Protein AF-A0A0R1UG03-F1 (afdb_monomer)

pLDDT: mean 84.04, std 8.56, range [53.19, 93.12]

Sequence (57 aa):
MVEMKRQGKTQAELADLIKVNRSTFNQKLNRINGKDFYYSEASLIAKALHMQVSDFS

Mean predicted aligned error: 4.46 Å

Solvent-accessible surface area (backbone atoms only — not comparable to full-atom values): 3377 Å² total; per-residue (Å²): 113,68,66,37,63,74,69,72,50,53,64,54,61,56,10,56,75,63,73,42,54,48,69,58,39,51,30,24,75,67,45,46,94,78,34,60,68,52,70,70,47,37,45,53,50,17,62,75,64,76,48,57,58,74,79,73,112

Foldseek 3Di:
DVLCVVVVHDLQVLCVQVVHGSVLSVCQLVCPPVRHDDPVSLVSSCVVSVHDSVVSD

Organism: NCBI:txid1423760

Structure (mmCIF, N/CA/C/O backbone):
data_AF-A0A0R1UG03-F1
#
_entry.id   AF-A0A0R1UG03-F1
#
loop_
_atom_site.group_PDB
_atom_site.id
_atom_site.type_symbol
_atom_site.label_atom_id
_atom_site.label_alt_id
_atom_site.label_comp_id
_atom_site.label_asym_id
_atom_site.label_entity_id
_atom_site.label_seq_id
_atom_site.pdbx_PDB_ins_code
_atom_site.Cartn_x
_atom_site.Cartn_y
_atom_site.Cartn_z
_atom_site.occupancy
_atom_site.B_iso_or_equiv
_atom_site.auth_seq_id
_atom_site.auth_comp_id
_atom_site.auth_asym_id
_atom_site.auth_atom_id
_atom_site.pdbx_PDB_model_num
ATOM 1 N N . MET A 1 1 ? -6.587 5.610 -7.379 1.00 60.62 1 MET A N 1
ATOM 2 C CA . MET A 1 1 ? -6.583 6.556 -6.226 1.00 60.62 1 MET A CA 1
ATOM 3 C C . MET A 1 1 ? -7.951 7.151 -5.884 1.00 60.62 1 MET A C 1
ATOM 5 O O . MET A 1 1 ? -8.109 7.622 -4.762 1.00 60.62 1 MET A O 1
ATOM 9 N N . VAL A 1 2 ? -8.928 7.152 -6.798 1.00 65.12 2 VAL A N 1
ATOM 10 C CA . VAL A 1 2 ? -10.286 7.664 -6.528 1.00 65.12 2 VAL A CA 1
ATOM 11 C C . VAL A 1 2 ? -10.979 6.885 -5.399 1.00 65.12 2 VAL A C 1
ATOM 13 O O . VAL A 1 2 ? -11.467 7.502 -4.457 1.00 65.12 2 VAL A O 1
ATOM 16 N N . GLU A 1 3 ? -10.889 5.554 -5.402 1.00 71.19 3 GLU A N 1
ATOM 17 C CA . GLU A 1 3 ? -11.471 4.700 -4.351 1.00 71.19 3 GLU A CA 1
ATOM 18 C C . GLU A 1 3 ? -10.840 4.859 -2.963 1.00 71.19 3 GLU A C 1
ATOM 20 O O . GLU A 1 3 ? -11.551 4.852 -1.961 1.00 71.19 3 GLU A O 1
ATOM 25 N N . MET A 1 4 ? -9.532 5.122 -2.881 1.00 77.75 4 MET A N 1
ATOM 26 C CA . MET A 1 4 ? -8.882 5.442 -1.602 1.00 77.75 4 MET A CA 1
ATOM 27 C C . MET A 1 4 ? -9.450 6.726 -0.993 1.00 77.75 4 MET A C 1
ATOM 29 O O . MET A 1 4 ? -9.774 6.765 0.191 1.00 77.75 4 MET A O 1
ATOM 33 N N . LYS A 1 5 ? -9.618 7.767 -1.824 1.00 75.75 5 LYS A N 1
ATOM 34 C CA . LYS A 1 5 ? -10.201 9.046 -1.398 1.00 75.75 5 LYS A CA 1
ATOM 35 C C . LYS A 1 5 ? -11.667 8.895 -0.993 1.00 75.75 5 LYS A C 1
ATOM 37 O O . LYS A 1 5 ? -12.070 9.49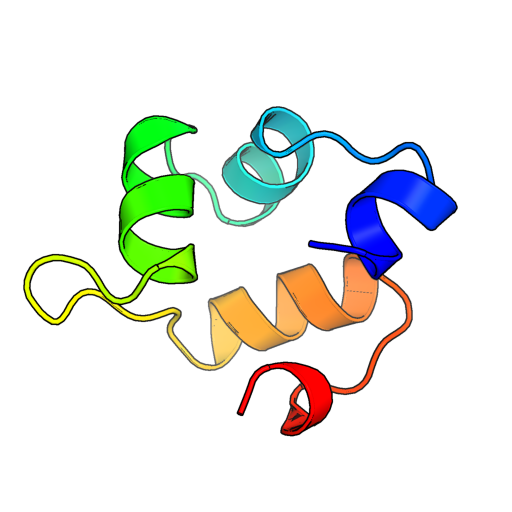3 -0.004 1.00 75.75 5 LYS A O 1
ATOM 42 N N . ARG A 1 6 ? -12.445 8.084 -1.717 1.00 78.56 6 ARG A N 1
ATOM 43 C CA . ARG A 1 6 ? -13.852 7.800 -1.387 1.00 78.56 6 ARG A CA 1
ATOM 44 C C . ARG A 1 6 ? -14.024 7.057 -0.066 1.00 78.56 6 ARG A C 1
ATOM 46 O O . ARG A 1 6 ? -14.989 7.321 0.637 1.00 78.56 6 ARG A O 1
ATOM 53 N N . GLN A 1 7 ? -13.093 6.173 0.285 1.00 81.19 7 GLN A N 1
ATOM 54 C CA . GLN A 1 7 ? -13.138 5.411 1.539 1.00 81.19 7 GLN A CA 1
ATOM 55 C C . GLN A 1 7 ? -12.370 6.069 2.691 1.00 81.19 7 GLN A C 1
ATOM 57 O O . GLN A 1 7 ? -12.247 5.474 3.758 1.00 81.19 7 GLN A O 1
ATOM 62 N N . GLY A 1 8 ? -11.819 7.271 2.486 1.00 83.81 8 GLY A N 1
ATOM 63 C CA . GLY A 1 8 ? -11.027 7.971 3.499 1.00 83.81 8 GLY A CA 1
ATOM 64 C C . GLY A 1 8 ? -9.719 7.266 3.878 1.00 83.81 8 GLY A C 1
ATOM 65 O O . GLY A 1 8 ? -9.129 7.604 4.898 1.00 83.81 8 GLY A O 1
ATOM 66 N N . LYS A 1 9 ? -9.254 6.302 3.073 1.00 83.69 9 LYS A N 1
ATOM 67 C CA . LYS A 1 9 ? -8.032 5.535 3.336 1.00 83.69 9 LYS A CA 1
ATOM 68 C C . LYS A 1 9 ? -6.811 6.249 2.787 1.00 83.69 9 LYS A C 1
ATOM 70 O O . LYS A 1 9 ? -6.776 6.699 1.638 1.00 83.69 9 LYS A O 1
ATOM 75 N N . THR A 1 10 ? -5.769 6.306 3.599 1.00 87.25 10 THR A N 1
ATOM 76 C CA . THR A 1 10 ? -4.497 6.913 3.226 1.00 87.25 10 THR A CA 1
ATOM 77 C C . THR A 1 10 ? -3.579 5.909 2.527 1.00 87.25 10 THR A C 1
ATOM 79 O O . THR A 1 10 ? -3.673 4.694 2.695 1.00 87.25 10 THR A O 1
ATOM 82 N N . GLN A 1 11 ? -2.633 6.423 1.738 1.00 85.50 11 GLN A N 1
ATOM 83 C CA . GLN A 1 11 ? -1.562 5.594 1.172 1.00 85.50 11 GLN A CA 1
ATOM 84 C C . GLN A 1 11 ? -0.667 4.973 2.244 1.00 85.50 11 GLN A C 1
ATOM 86 O O . GLN A 1 11 ? -0.091 3.925 1.990 1.00 85.50 11 GLN A O 1
ATOM 91 N N . ALA A 1 12 ? -0.537 5.611 3.411 1.00 88.75 12 ALA A N 1
ATOM 92 C CA . ALA A 1 12 ? 0.246 5.068 4.515 1.00 88.75 12 ALA A CA 1
ATOM 93 C C . ALA A 1 12 ? -0.400 3.787 5.060 1.00 88.75 12 ALA A C 1
ATOM 95 O O . ALA A 1 12 ? 0.264 2.761 5.119 1.00 88.75 12 ALA A O 1
ATOM 96 N N . GLU A 1 13 ? -1.710 3.805 5.314 1.00 89.19 13 GLU A N 1
ATOM 97 C CA . GLU A 1 13 ? -2.436 2.629 5.814 1.00 89.19 13 GLU A CA 1
ATOM 98 C C . GLU A 1 13 ? -2.378 1.436 4.852 1.00 89.19 13 GLU A C 1
ATOM 100 O O . GLU A 1 13 ? -2.203 0.294 5.274 1.00 89.19 13 GLU A O 1
ATOM 105 N N . LEU A 1 14 ? -2.504 1.679 3.543 1.00 89.19 14 LEU A N 1
ATOM 106 C CA . LEU A 1 14 ? -2.389 0.604 2.551 1.00 89.19 14 LEU A CA 1
ATOM 107 C C . LEU A 1 14 ? -0.946 0.120 2.379 1.00 89.19 14 LEU A C 1
ATOM 109 O O . LEU A 1 14 ? -0.737 -1.047 2.058 1.00 89.19 14 LEU A O 1
ATOM 113 N N . ALA A 1 15 ? 0.043 0.988 2.595 1.00 91.88 15 ALA A N 1
ATOM 114 C CA . ALA A 1 15 ? 1.449 0.606 2.583 1.00 91.88 15 ALA A CA 1
ATOM 115 C C . ALA A 1 15 ? 1.788 -0.292 3.783 1.00 91.88 15 ALA A C 1
ATOM 117 O O . ALA A 1 15 ? 2.414 -1.338 3.598 1.00 91.88 15 ALA A O 1
ATOM 118 N N . ASP A 1 16 ? 1.284 0.048 4.972 1.00 93.12 16 ASP A N 1
ATOM 119 C CA . ASP A 1 16 ? 1.439 -0.758 6.186 1.00 93.12 16 ASP A CA 1
ATOM 120 C C . ASP A 1 16 ? 0.803 -2.147 6.030 1.00 93.12 16 ASP A C 1
ATOM 122 O O . ASP A 1 16 ? 1.395 -3.150 6.435 1.00 93.12 16 ASP A O 1
ATOM 126 N N . LEU A 1 17 ? -0.353 -2.232 5.357 1.00 90.81 17 LEU A N 1
ATOM 127 C CA . LEU A 1 17 ? -1.046 -3.492 5.063 1.00 90.81 17 LEU A CA 1
ATOM 128 C C . LEU A 1 17 ? -0.158 -4.495 4.309 1.00 90.81 17 LEU A C 1
ATOM 130 O O . LEU A 1 17 ? -0.185 -5.693 4.591 1.00 90.81 17 LEU A O 1
ATOM 134 N N . ILE A 1 18 ? 0.634 -4.002 3.355 1.00 91.06 18 ILE A N 1
ATOM 135 C CA . ILE A 1 18 ? 1.556 -4.821 2.559 1.00 91.06 18 ILE A CA 1
ATOM 136 C C . ILE A 1 18 ? 3.003 -4.749 3.070 1.00 91.06 18 ILE A C 1
ATOM 138 O O . ILE A 1 18 ? 3.916 -5.227 2.403 1.00 91.06 18 ILE A O 1
ATOM 142 N N . LYS A 1 19 ? 3.217 -4.182 4.266 1.00 91.75 19 LYS A N 1
ATOM 143 C CA . LYS A 1 19 ? 4.522 -4.052 4.935 1.00 91.75 19 LYS A CA 1
ATOM 144 C C . LYS A 1 19 ? 5.583 -3.333 4.096 1.00 91.75 19 LYS A C 1
ATOM 146 O O . LYS A 1 19 ? 6.762 -3.686 4.136 1.00 91.75 19 LYS A O 1
ATOM 151 N N . VAL A 1 20 ? 5.181 -2.309 3.348 1.00 90.69 20 VAL A N 1
ATOM 152 C CA . VAL A 1 20 ? 6.104 -1.430 2.618 1.00 90.69 20 VAL A CA 1
ATOM 153 C C . VAL A 1 20 ? 5.979 -0.001 3.126 1.00 90.69 20 VAL A C 1
ATOM 155 O O . VAL A 1 20 ? 4.967 0.391 3.692 1.00 90.69 20 VAL A O 1
ATOM 158 N N . ASN A 1 21 ? 6.995 0.823 2.887 1.00 92.50 21 ASN A N 1
ATOM 159 C CA . ASN A 1 21 ? 6.876 2.250 3.170 1.00 92.50 21 ASN A CA 1
ATOM 160 C C . ASN A 1 21 ? 6.013 2.965 2.112 1.00 92.50 21 ASN A C 1
ATOM 162 O O . ASN A 1 21 ? 5.899 2.527 0.962 1.00 92.50 21 ASN A O 1
ATOM 166 N N . ARG A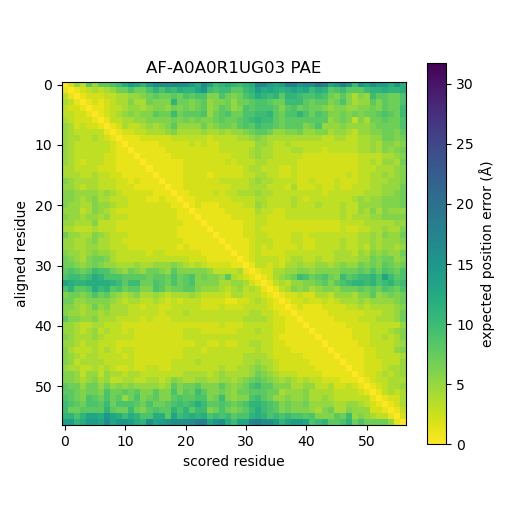 1 22 ? 5.460 4.128 2.476 1.00 90.12 22 ARG A N 1
ATOM 167 C CA . ARG A 1 22 ? 4.610 4.940 1.590 1.00 90.12 22 ARG A CA 1
ATOM 168 C C . ARG A 1 22 ? 5.263 5.251 0.237 1.0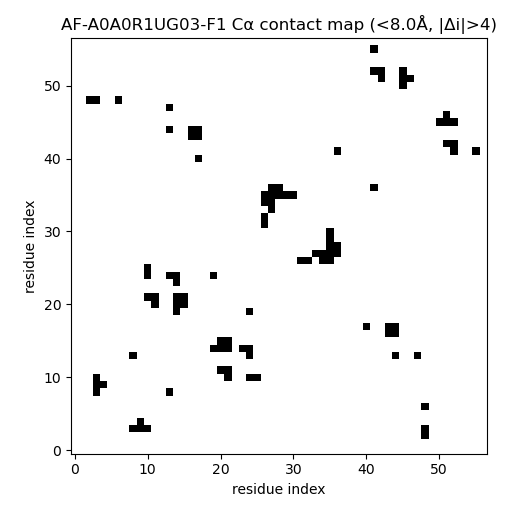0 90.12 22 ARG A C 1
ATOM 170 O O . ARG A 1 22 ? 4.582 5.219 -0.784 1.00 90.12 22 ARG A O 1
ATOM 177 N N . SER A 1 23 ? 6.565 5.534 0.207 1.00 90.69 23 SER A N 1
ATOM 178 C CA . SER A 1 23 ? 7.284 5.833 -1.041 1.00 90.69 23 SER A CA 1
ATOM 179 C C . SER A 1 23 ? 7.327 4.629 -1.981 1.00 90.69 23 SER A C 1
ATOM 181 O O . SER A 1 23 ? 7.110 4.776 -3.179 1.00 90.69 23 SER A O 1
ATOM 183 N N . THR A 1 24 ? 7.543 3.429 -1.442 1.00 89.75 24 THR A N 1
ATOM 184 C CA . THR A 1 24 ? 7.553 2.166 -2.191 1.00 89.75 24 THR A CA 1
ATOM 185 C C . THR A 1 24 ? 6.155 1.822 -2.678 1.00 89.75 24 THR A C 1
ATOM 187 O O . THR A 1 24 ? 5.998 1.434 -3.832 1.00 89.75 24 THR A O 1
ATOM 190 N N . PHE A 1 25 ? 5.135 2.030 -1.843 1.00 91.12 25 PHE A N 1
ATOM 191 C CA . PHE A 1 25 ? 3.743 1.893 -2.260 1.00 91.12 25 PHE A CA 1
ATOM 192 C C . PHE A 1 25 ? 3.422 2.835 -3.422 1.00 91.12 25 PHE A C 1
ATOM 194 O O . PHE A 1 25 ? 2.847 2.412 -4.415 1.00 91.12 25 PHE A O 1
ATOM 201 N N . ASN A 1 26 ? 3.844 4.100 -3.338 1.00 88.56 26 ASN A N 1
ATOM 202 C CA . ASN A 1 26 ? 3.625 5.073 -4.405 1.00 88.56 26 ASN A CA 1
ATOM 203 C C . ASN A 1 26 ? 4.395 4.713 -5.686 1.00 88.56 26 ASN A C 1
ATOM 205 O O . ASN A 1 26 ? 3.883 4.921 -6.781 1.00 88.56 26 ASN A O 1
ATOM 209 N N . GLN A 1 27 ? 5.600 4.147 -5.572 1.00 90.62 27 GLN A N 1
ATOM 210 C CA . GLN A 1 27 ? 6.331 3.619 -6.727 1.00 90.62 27 GLN A CA 1
ATOM 211 C C . GLN A 1 27 ? 5.566 2.472 -7.392 1.00 90.62 27 GLN A C 1
ATOM 213 O O . GLN A 1 27 ? 5.365 2.527 -8.600 1.00 90.62 27 GLN A O 1
ATOM 218 N N . LYS A 1 28 ? 5.094 1.494 -6.606 1.00 89.06 28 LYS A N 1
ATOM 219 C CA . LYS A 1 28 ? 4.292 0.360 -7.091 1.00 89.06 28 LYS A CA 1
ATOM 220 C C . LYS A 1 28 ? 2.986 0.819 -7.742 1.00 89.06 28 LYS A C 1
ATOM 222 O O . LYS A 1 28 ? 2.680 0.428 -8.859 1.00 89.06 28 LYS A O 1
ATOM 227 N N . LEU A 1 29 ? 2.273 1.735 -7.089 1.00 86.50 29 LEU A N 1
ATOM 228 C CA . LEU A 1 29 ? 1.002 2.281 -7.564 1.00 86.50 29 LEU A CA 1
ATOM 229 C C . LEU A 1 29 ? 1.116 3.001 -8.909 1.00 86.50 29 LEU A C 1
ATOM 231 O O . LEU A 1 29 ? 0.207 2.913 -9.725 1.00 86.50 29 LEU A O 1
ATOM 235 N N . ASN A 1 30 ? 2.213 3.724 -9.130 1.00 84.50 30 ASN A N 1
ATOM 236 C CA . ASN A 1 30 ? 2.451 4.449 -10.378 1.00 84.50 30 ASN A CA 1
ATOM 237 C C . ASN A 1 30 ? 3.297 3.640 -11.378 1.00 84.50 30 ASN A C 1
ATOM 239 O O . ASN A 1 30 ? 3.774 4.210 -12.357 1.00 84.50 30 ASN A O 1
ATOM 243 N N . ARG A 1 31 ? 3.540 2.346 -11.113 1.00 84.69 31 ARG A N 1
ATOM 244 C CA . ARG A 1 31 ? 4.427 1.467 -11.895 1.00 84.69 31 ARG A CA 1
ATOM 245 C C . ARG A 1 31 ? 5.807 2.087 -12.197 1.00 84.69 31 ARG A C 1
ATOM 247 O O . ARG A 1 31 ? 6.406 1.856 -13.248 1.00 84.69 31 ARG A O 1
ATOM 254 N N . ILE A 1 32 ? 6.334 2.895 -11.272 1.00 84.56 32 ILE A N 1
ATOM 255 C CA . ILE A 1 32 ? 7.617 3.597 -11.433 1.00 84.56 32 ILE A CA 1
ATOM 256 C C . ILE A 1 32 ? 8.759 2.582 -11.352 1.00 84.56 32 ILE A C 1
ATOM 258 O O . ILE A 1 32 ? 8.798 1.742 -10.451 1.00 84.56 32 ILE A O 1
ATOM 262 N N . ASN A 1 33 ? 9.726 2.692 -12.267 1.00 77.00 33 ASN A N 1
ATOM 263 C CA . ASN A 1 33 ? 10.880 1.791 -12.379 1.00 77.00 33 ASN A CA 1
ATOM 264 C C . ASN A 1 33 ? 10.491 0.309 -12.536 1.00 77.00 33 ASN A C 1
ATOM 266 O O . ASN A 1 33 ? 11.211 -0.567 -12.062 1.00 77.00 33 ASN A O 1
ATOM 270 N N . GLY A 1 34 ? 9.334 0.024 -13.145 1.00 80.38 34 GLY A N 1
ATOM 271 C CA . GLY A 1 34 ? 8.853 -1.347 -13.340 1.00 80.38 34 GLY A CA 1
ATOM 272 C C . GLY A 1 34 ? 8.470 -2.064 -12.043 1.00 80.38 34 GLY A C 1
ATOM 273 O O . GLY A 1 34 ? 8.265 -3.275 -12.051 1.00 80.38 34 GLY A O 1
ATOM 274 N N . LYS A 1 35 ? 8.377 -1.345 -10.916 1.00 80.88 35 LYS A N 1
ATOM 275 C CA . LYS A 1 35 ? 7.831 -1.902 -9.680 1.00 80.88 35 LYS A CA 1
ATOM 276 C C . LYS A 1 35 ? 6.320 -1.922 -9.790 1.00 80.88 35 LYS A C 1
ATOM 278 O O . LYS A 1 35 ? 5.717 -0.865 -9.898 1.00 80.88 35 LYS A O 1
ATOM 283 N N . ASP A 1 36 ? 5.732 -3.102 -9.682 1.00 87.19 36 ASP A N 1
ATOM 284 C CA . ASP A 1 36 ? 4.287 -3.279 -9.564 1.00 87.19 36 ASP A CA 1
ATOM 285 C C . ASP A 1 36 ? 3.951 -3.999 -8.248 1.00 87.19 36 ASP A C 1
ATOM 287 O O . ASP A 1 36 ? 4.841 -4.465 -7.515 1.00 87.19 36 ASP A O 1
ATOM 291 N N . PHE A 1 37 ? 2.669 -4.051 -7.911 1.00 87.94 37 PHE A N 1
ATOM 292 C CA . PHE A 1 37 ? 2.180 -4.891 -6.833 1.00 87.94 37 PHE A CA 1
AT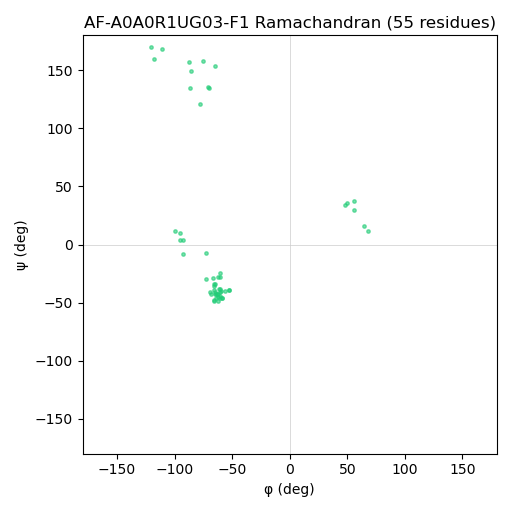OM 293 C C . PHE A 1 37 ? 2.261 -6.363 -7.234 1.00 87.94 37 PHE A C 1
ATOM 295 O O . PHE A 1 37 ? 1.851 -6.763 -8.322 1.00 87.94 37 PHE A O 1
ATOM 302 N N . TYR A 1 38 ? 2.759 -7.196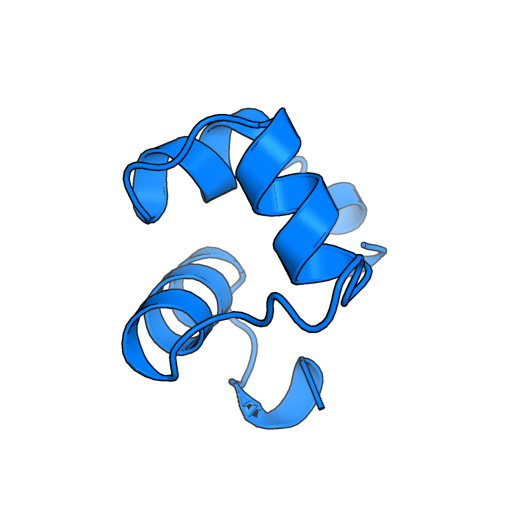 -6.324 1.00 89.00 38 TYR A N 1
ATOM 303 C CA . TYR A 1 38 ? 2.575 -8.637 -6.445 1.00 89.00 38 TYR A CA 1
ATOM 304 C C . TYR A 1 38 ? 1.086 -8.967 -6.313 1.00 89.00 38 TYR A C 1
ATOM 306 O O . TYR A 1 38 ? 0.352 -8.267 -5.617 1.00 89.00 38 TYR A O 1
ATOM 314 N N . TYR A 1 39 ? 0.640 -10.073 -6.910 1.00 87.19 39 TYR A N 1
ATOM 315 C CA . TYR A 1 39 ? -0.763 -10.496 -6.824 1.00 87.19 39 TYR A CA 1
ATOM 316 C C . TYR A 1 39 ? -1.271 -10.587 -5.373 1.00 87.19 39 TYR A C 1
ATOM 318 O O . TYR A 1 39 ? -2.387 -10.174 -5.071 1.00 87.19 39 TYR A O 1
ATOM 326 N N . SER A 1 40 ? -0.434 -11.070 -4.451 1.00 89.56 40 SER A N 1
ATOM 327 C CA . SER A 1 40 ? -0.742 -11.121 -3.018 1.00 89.56 40 SER A CA 1
ATOM 328 C C . SER A 1 40 ? -0.925 -9.731 -2.399 1.00 89.56 40 SER A C 1
ATOM 330 O O . SER A 1 40 ? -1.866 -9.525 -1.637 1.00 89.56 40 SER A O 1
ATOM 332 N N . GLU A 1 41 ? -0.074 -8.764 -2.749 1.00 90.50 41 GLU A N 1
ATOM 333 C CA . GLU A 1 41 ? -0.188 -7.373 -2.296 1.00 90.50 41 GLU A CA 1
ATOM 334 C C . GLU A 1 41 ? -1.449 -6.720 -2.869 1.00 90.50 41 GLU A C 1
ATOM 336 O O . GLU A 1 41 ? -2.241 -6.150 -2.123 1.00 90.50 41 GLU A O 1
ATOM 341 N N . ALA A 1 42 ? -1.676 -6.863 -4.176 1.00 88.75 42 ALA A N 1
ATOM 342 C CA . ALA A 1 42 ? -2.857 -6.338 -4.849 1.00 88.75 42 ALA A CA 1
ATOM 343 C C . ALA A 1 42 ? -4.147 -6.932 -4.263 1.00 88.75 42 ALA A C 1
ATOM 345 O O . ALA A 1 42 ? -5.099 -6.198 -4.024 1.00 88.75 42 ALA A O 1
ATOM 346 N N . SER A 1 43 ? -4.162 -8.230 -3.944 1.00 89.50 43 SER A N 1
ATOM 347 C CA . SER A 1 43 ? -5.288 -8.908 -3.286 1.00 89.50 43 SER A CA 1
ATOM 348 C C . SER A 1 43 ? -5.576 -8.357 -1.888 1.00 89.50 43 SER A C 1
ATOM 350 O O . SER A 1 43 ? -6.733 -8.101 -1.546 1.00 89.50 43 SER A O 1
ATOM 352 N N . LEU A 1 44 ? -4.538 -8.091 -1.091 1.00 90.50 44 LEU A N 1
ATOM 353 C CA . LEU A 1 44 ? -4.698 -7.468 0.224 1.00 90.50 44 LEU A CA 1
ATOM 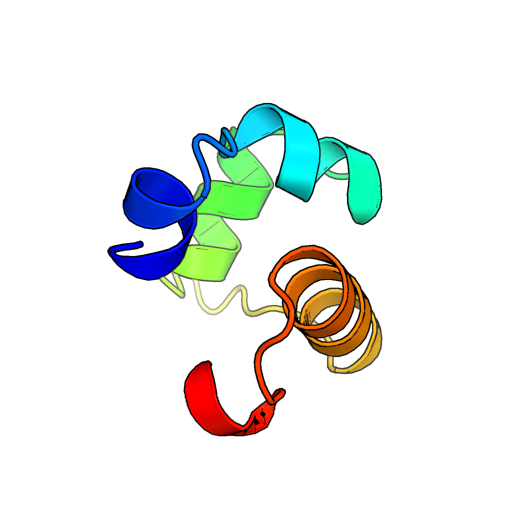354 C C . LEU A 1 44 ? -5.272 -6.052 0.105 1.00 90.50 44 LEU A C 1
ATOM 356 O O . LEU A 1 44 ? -6.228 -5.718 0.807 1.00 90.50 44 LEU A O 1
ATOM 360 N N . ILE A 1 45 ? -4.736 -5.240 -0.807 1.00 88.69 45 ILE A N 1
ATOM 361 C CA . ILE A 1 45 ? -5.203 -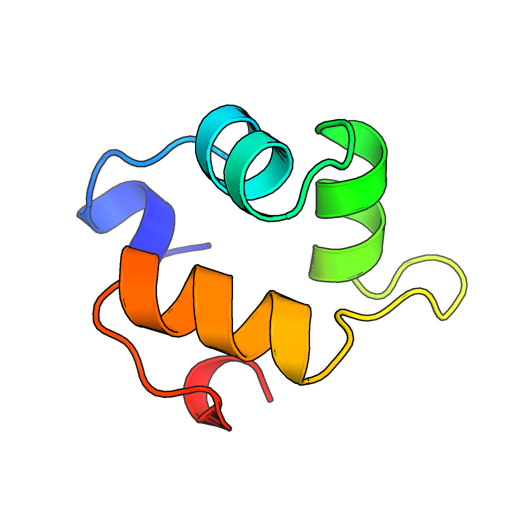3.866 -1.026 1.00 88.69 45 ILE A CA 1
ATOM 362 C C . ILE A 1 45 ? -6.642 -3.876 -1.564 1.00 88.69 45 ILE A C 1
ATOM 364 O O . ILE A 1 45 ? -7.477 -3.119 -1.076 1.00 88.69 45 ILE A O 1
ATOM 368 N N . ALA A 1 46 ? -6.961 -4.762 -2.509 1.00 88.56 46 ALA A N 1
ATOM 369 C CA . ALA A 1 46 ? -8.305 -4.942 -3.052 1.00 88.56 46 ALA A CA 1
ATOM 370 C C . ALA A 1 46 ? -9.305 -5.318 -1.954 1.00 88.56 46 ALA A C 1
ATOM 372 O O . ALA A 1 46 ? -10.353 -4.688 -1.833 1.00 88.56 46 ALA A O 1
ATOM 373 N N . LYS A 1 47 ? -8.943 -6.261 -1.076 1.00 88.75 47 LYS A N 1
ATOM 374 C CA . LYS A 1 47 ? -9.762 -6.642 0.079 1.00 88.75 47 LYS A CA 1
ATOM 375 C C . LYS A 1 47 ? -9.964 -5.475 1.045 1.00 88.75 47 LYS A C 1
ATOM 377 O O . LYS A 1 47 ? -11.079 -5.265 1.511 1.00 88.75 47 LYS A O 1
ATOM 382 N N . ALA A 1 48 ? -8.913 -4.704 1.324 1.00 87.75 48 ALA A N 1
ATOM 383 C CA . ALA A 1 48 ? -8.992 -3.532 2.194 1.00 87.75 48 ALA A CA 1
ATOM 384 C C . ALA A 1 48 ? -9.845 -2.403 1.597 1.00 87.75 48 ALA A C 1
ATOM 386 O O . ALA A 1 48 ? -10.434 -1.634 2.351 1.00 87.75 48 ALA A O 1
ATOM 387 N N . LEU A 1 49 ? -9.903 -2.306 0.268 1.00 85.62 49 LEU A N 1
ATOM 388 C CA . LEU A 1 49 ? -10.714 -1.339 -0.467 1.00 85.62 49 LEU A CA 1
ATOM 389 C C . LEU A 1 49 ? -12.073 -1.908 -0.905 1.00 85.62 49 LEU A C 1
ATOM 391 O O . LEU A 1 49 ? -12.805 -1.217 -1.600 1.00 85.62 49 LEU A O 1
ATOM 395 N N . HIS A 1 50 ? -12.436 -3.141 -0.540 1.00 85.38 50 HIS A N 1
ATOM 396 C CA . HIS A 1 50 ? -13.651 -3.799 -1.042 1.00 85.38 50 HIS A CA 1
ATOM 397 C C . HIS A 1 50 ? -13.798 -3.737 -2.582 1.00 85.38 50 HIS A C 1
ATOM 399 O O . HIS A 1 50 ? -14.902 -3.599 -3.103 1.00 85.38 50 HIS A O 1
ATOM 405 N N . MET A 1 51 ? -12.679 -3.827 -3.305 1.00 84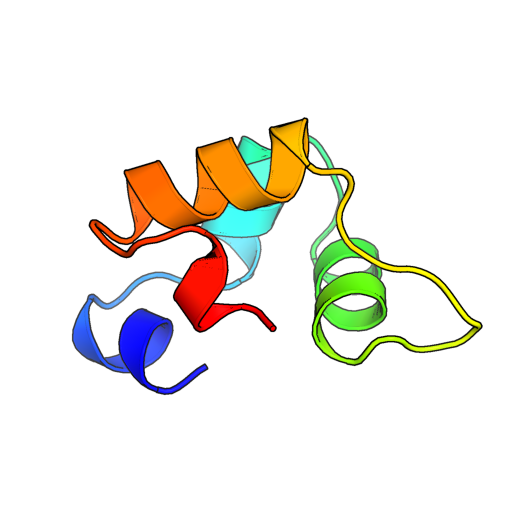.56 51 MET A N 1
ATOM 406 C CA . MET A 1 51 ? -12.613 -3.823 -4.773 1.00 84.56 51 MET A CA 1
ATOM 407 C C . MET A 1 51 ? -12.188 -5.194 -5.293 1.00 84.56 51 MET A C 1
ATOM 409 O O . MET A 1 51 ? -11.696 -6.034 -4.532 1.00 84.56 51 MET A O 1
ATOM 413 N N . GLN A 1 52 ? -12.321 -5.418 -6.598 1.00 79.88 52 GLN A N 1
ATOM 414 C CA . GLN A 1 52 ? -11.718 -6.579 -7.237 1.00 79.88 52 GLN A CA 1
ATOM 415 C C . GLN A 1 52 ? -10.267 -6.273 -7.623 1.00 79.88 52 GLN A C 1
ATOM 417 O O . GLN A 1 52 ? -9.904 -5.142 -7.934 1.00 79.88 52 GLN A O 1
ATOM 422 N N . VAL A 1 53 ? -9.407 -7.294 -7.626 1.00 74.69 53 VAL A N 1
ATOM 423 C CA . VAL A 1 53 ? -8.006 -7.142 -8.068 1.00 74.69 53 VAL A CA 1
ATOM 424 C C . VAL A 1 53 ? -7.934 -6.695 -9.535 1.00 74.69 53 VAL A C 1
ATOM 426 O O . VAL A 1 53 ? -7.010 -5.987 -9.919 1.00 74.69 53 VAL A O 1
ATOM 429 N N . SER A 1 54 ? -8.939 -7.045 -10.343 1.00 72.56 54 SER A N 1
ATOM 430 C CA . SER A 1 54 ? -9.094 -6.577 -11.724 1.00 72.56 54 SER A CA 1
ATOM 431 C C . SER A 1 54 ? -9.242 -5.059 -11.845 1.00 72.56 54 SER A C 1
ATOM 433 O O . SER A 1 54 ? -8.866 -4.513 -12.875 1.00 72.56 54 SER A O 1
ATOM 435 N N . ASP A 1 55 ? -9.704 -4.364 -10.800 1.00 68.88 55 ASP A N 1
ATOM 436 C CA . ASP A 1 55 ?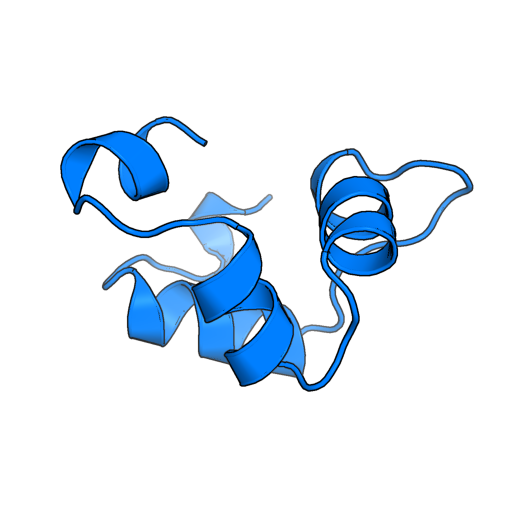 -9.806 -2.897 -10.787 1.00 68.88 55 ASP A CA 1
ATOM 437 C C . ASP A 1 55 ? -8.432 -2.203 -10.672 1.00 68.88 55 ASP A C 1
ATOM 439 O O . ASP A 1 55 ? -8.340 -0.979 -10.768 1.00 68.88 55 ASP A O 1
ATOM 443 N N . PHE A 1 56 ? -7.352 -2.967 -10.457 1.00 64.00 56 PHE A N 1
ATOM 444 C CA . PHE A 1 56 ? -5.968 -2.473 -10.462 1.00 64.00 56 PHE A CA 1
ATOM 445 C C . PHE A 1 56 ? -5.272 -2.583 -11.829 1.00 64.00 56 PHE A C 1
ATOM 447 O O . PHE A 1 56 ? -4.135 -2.119 -11.944 1.00 64.00 56 PHE A O 1
ATOM 454 N N . SER A 1 57 ? -5.891 -3.242 -12.820 1.00 53.19 57 SER A N 1
ATOM 455 C CA . SER A 1 57 ? -5.261 -3.521 -14.125 1.00 53.19 57 SER A CA 1
ATOM 456 C C . SER A 1 57 ? -5.075 -2.275 -14.980 1.00 53.19 57 SER A C 1
ATOM 458 O O . SER A 1 57 ? -6.055 -1.519 -15.148 1.00 53.19 57 SER A O 1
#

Radius of gyration: 10.29 Å; Cα contacts (8 Å, |Δi|>4): 50; chains: 1; bounding box: 25×20×20 Å

Nearest PDB structures (foldseek):
  1pra-assembly1_A  TM=7.308E-01  e=1.527E-02  Phage 434
  6vli-assembly1_D  TM=7.904E-01  e=1.349E-01  Eganvirus ev186
  6vmh-assembly1_C  TM=7.686E-01  e=3.030E-01  Eganvirus ev186
  6vli-assembly1_A  TM=7.771E-01  e=3.652E-01  Eganvirus ev186
  6vmh-assembly1_B  TM=7.512E-01  e=4.985E-01  Eganvirus ev186

InterPro domains:
  IPR001387 Cro/C1-type, helix-turn-helix domain [cd00093] (4-56)
  IPR010982 Lambda repressor-like, DNA-binding domain superfamily [G3DSA:1.10.260.40] (2-57)
  IPR010982 Lambda repressor-like, DNA-binding domain superfamily [SSF47413] (4-55)

Secondary structure (DSSP, 8-state):
-HHHHHTT--HHHHHHHTT--HHHHHHHHTTGGG----HHHHHHHHHHTT--GGGG-